Protein AF-A0A4S0QZS4-F1 (afdb_monomer)

Foldseek 3Di:
DVVVVVVVVVVVVCVVCVVVVVVVVVVVVLVVQLLVCLVCVVVLVVQQVVCVVVVHDSLVSLQCQLPVPDPPRVVLSPQLSVCVVVPHDSVVSVVVSCVVRDDDDNPPNVVVVVVVVVVPD

Structure (mmCIF, N/CA/C/O backbone):
data_AF-A0A4S0QZS4-F1
#
_entry.id   AF-A0A4S0QZS4-F1
#
loop_
_atom_site.group_PDB
_atom_site.id
_atom_site.type_symbol
_atom_site.label_atom_id
_atom_site.label_alt_id
_atom_site.label_comp_id
_atom_site.label_asym_id
_atom_site.label_entity_id
_atom_site.label_seq_id
_atom_site.pdbx_PDB_ins_code
_atom_site.Cartn_x
_atom_site.Cartn_y
_atom_site.Cartn_z
_atom_site.occupancy
_atom_site.B_iso_or_equiv
_atom_site.auth_seq_id
_atom_site.auth_comp_id
_atom_site.auth_asym_id
_atom_site.auth_atom_id
_atom_site.pdbx_PDB_model_num
ATOM 1 N N . ILE A 1 1 ? 34.120 -14.984 -45.896 1.00 56.38 1 ILE A N 1
ATOM 2 C CA . ILE A 1 1 ? 34.621 -14.249 -44.704 1.00 56.38 1 ILE A CA 1
ATOM 3 C C . ILE A 1 1 ? 33.734 -13.035 -44.363 1.00 56.38 1 ILE A C 1
ATOM 5 O O . ILE A 1 1 ? 33.350 -12.902 -43.214 1.00 56.38 1 ILE A O 1
ATOM 9 N N . TRP A 1 2 ? 33.277 -12.227 -45.331 1.00 61.09 2 TRP A N 1
ATOM 10 C CA . TRP A 1 2 ? 32.486 -11.003 -45.067 1.00 61.09 2 TRP A CA 1
ATOM 11 C C . TRP A 1 2 ? 31.019 -11.199 -44.606 1.00 61.09 2 TRP A C 1
ATOM 13 O O . TRP A 1 2 ? 30.444 -10.290 -44.020 1.00 61.09 2 TRP A O 1
ATOM 23 N N . LYS A 1 3 ? 30.401 -12.374 -44.816 1.00 61.00 3 LYS A N 1
ATOM 24 C CA . LYS A 1 3 ? 28.998 -12.645 -44.414 1.00 61.00 3 LYS A CA 1
ATOM 25 C C . LYS A 1 3 ? 28.813 -13.139 -42.968 1.00 61.00 3 LYS A C 1
ATOM 27 O O . LYS A 1 3 ? 27.685 -13.186 -42.495 1.00 61.00 3 LYS A O 1
ATOM 32 N N . GLY A 1 4 ? 29.891 -13.501 -42.264 1.00 61.34 4 GLY A N 1
ATOM 33 C CA . GLY A 1 4 ? 29.824 -13.988 -40.874 1.00 61.34 4 GLY A CA 1
ATOM 34 C C . GLY A 1 4 ? 29.758 -12.871 -39.829 1.00 61.34 4 GLY A C 1
ATOM 35 O O . GLY A 1 4 ? 29.205 -13.060 -38.752 1.00 61.34 4 GLY A O 1
ATOM 36 N N . LEU A 1 5 ? 30.267 -11.686 -40.174 1.00 72.31 5 LEU A N 1
ATOM 37 C CA . LEU A 1 5 ? 30.269 -10.511 -39.308 1.00 72.31 5 LEU A CA 1
ATOM 38 C C . LEU A 1 5 ? 28.848 -10.038 -38.919 1.00 72.31 5 LEU A C 1
ATOM 40 O O . LEU A 1 5 ? 28.605 -9.880 -37.724 1.00 72.31 5 LEU A O 1
ATOM 44 N N . PRO A 1 6 ? 27.870 -9.898 -39.845 1.00 76.94 6 PRO A N 1
ATOM 45 C CA . PRO A 1 6 ? 26.499 -9.523 -39.473 1.00 76.94 6 PRO A CA 1
ATOM 46 C C . PRO A 1 6 ? 25.766 -10.595 -38.646 1.00 76.94 6 PRO A C 1
ATOM 48 O O . PRO A 1 6 ? 24.907 -10.251 -37.837 1.00 76.94 6 PRO A O 1
ATOM 51 N N . LEU A 1 7 ? 26.122 -11.878 -38.788 1.00 78.75 7 LEU A N 1
ATOM 52 C CA . LEU A 1 7 ? 25.548 -12.967 -37.985 1.00 78.75 7 LEU A CA 1
ATOM 53 C C . LEU A 1 7 ? 26.031 -12.919 -36.529 1.00 78.75 7 LEU A C 1
ATOM 55 O O . LEU A 1 7 ? 25.238 -13.133 -35.616 1.00 78.75 7 LEU A O 1
ATOM 59 N N . LEU A 1 8 ? 27.305 -12.581 -36.303 1.00 81.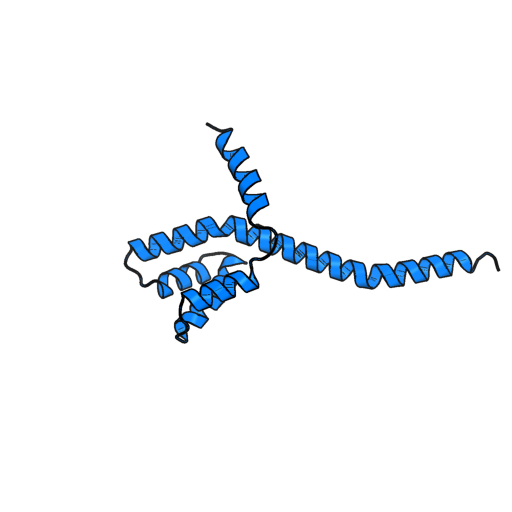00 8 LEU A N 1
ATOM 60 C CA . LEU A 1 8 ? 27.858 -12.406 -34.957 1.00 81.00 8 LEU A CA 1
ATOM 61 C C . LEU A 1 8 ? 27.238 -11.199 -34.238 1.00 81.00 8 LEU A C 1
ATOM 63 O O . LEU A 1 8 ? 26.873 -11.318 -33.071 1.00 81.00 8 LEU A O 1
ATOM 67 N N . PHE A 1 9 ? 27.037 -10.073 -34.933 1.00 84.69 9 PHE A N 1
ATOM 68 C CA . PHE A 1 9 ? 26.319 -8.921 -34.370 1.00 84.69 9 PHE A CA 1
ATOM 69 C C . PHE A 1 9 ? 24.864 -9.258 -34.017 1.00 84.69 9 PHE A C 1
ATOM 71 O O . PHE A 1 9 ? 24.399 -8.881 -32.943 1.00 84.69 9 PHE A O 1
ATOM 78 N N . GLY A 1 10 ? 24.162 -10.008 -34.875 1.00 85.38 10 GLY A N 1
ATOM 79 C CA . GLY A 1 10 ? 22.804 -10.481 -34.590 1.00 85.38 10 GLY A CA 1
ATOM 80 C C . GLY A 1 10 ? 22.740 -11.410 -33.374 1.00 85.38 10 GLY A C 1
ATOM 81 O O . GLY A 1 10 ? 21.853 -11.262 -32.536 1.00 85.38 10 GLY A O 1
ATOM 82 N N . LEU A 1 11 ? 23.709 -12.321 -33.235 1.00 87.44 11 LEU A N 1
ATOM 83 C CA . LEU A 1 11 ? 23.789 -13.248 -32.106 1.00 87.44 11 LEU A CA 1
ATOM 84 C C . LEU A 1 11 ? 24.075 -12.518 -30.788 1.00 87.44 11 LEU A C 1
ATOM 86 O O . LEU A 1 11 ? 23.400 -12.782 -29.799 1.00 87.44 11 LEU A O 1
ATOM 90 N N . ILE A 1 12 ? 25.010 -11.563 -30.782 1.00 87.06 12 ILE A N 1
ATOM 91 C CA . ILE A 1 12 ? 25.321 -10.731 -29.607 1.00 87.06 12 ILE A CA 1
ATOM 92 C C . ILE A 1 12 ? 24.108 -9.881 -29.210 1.00 87.06 12 ILE A C 1
ATOM 94 O O . ILE A 1 12 ? 23.757 -9.819 -28.032 1.00 87.06 12 ILE A O 1
ATOM 98 N N . LEU A 1 13 ? 23.429 -9.266 -30.184 1.00 87.00 13 LEU A N 1
ATOM 99 C CA . LEU A 1 13 ? 22.229 -8.472 -29.930 1.00 87.00 13 LEU A CA 1
ATOM 100 C C . LEU A 1 13 ? 21.109 -9.329 -29.330 1.00 87.00 13 LEU A C 1
ATOM 102 O O . LEU A 1 13 ? 20.483 -8.911 -28.361 1.00 87.00 13 LEU A O 1
ATOM 106 N N . PHE A 1 14 ? 20.891 -10.536 -29.857 1.00 87.00 14 PHE A N 1
ATOM 107 C CA . PHE A 1 14 ? 19.902 -11.478 -29.336 1.00 87.00 14 PHE A CA 1
ATOM 108 C C . PHE A 1 14 ? 20.225 -11.914 -27.900 1.00 87.00 14 PHE A C 1
ATOM 110 O O . PHE A 1 14 ? 19.346 -11.896 -27.043 1.00 87.00 14 PHE A O 1
ATOM 117 N N . LEU A 1 15 ? 21.494 -12.225 -27.615 1.00 89.38 15 LEU A N 1
ATOM 118 C CA . LEU A 1 15 ? 21.963 -12.648 -26.290 1.00 89.38 15 LEU A CA 1
ATOM 119 C C . LEU A 1 15 ? 21.776 -11.558 -25.225 1.00 89.38 15 LEU A C 1
ATOM 121 O O . LEU A 1 15 ? 21.518 -11.871 -24.066 1.00 89.38 15 LEU A O 1
ATOM 125 N N . ILE A 1 16 ? 21.862 -10.284 -25.621 1.00 86.31 16 ILE A N 1
ATOM 126 C CA . ILE A 1 16 ? 21.635 -9.133 -24.739 1.00 86.31 16 ILE A CA 1
ATOM 127 C C . ILE A 1 16 ? 20.142 -8.792 -24.632 1.00 86.31 16 ILE A C 1
ATOM 129 O O . ILE A 1 16 ? 19.656 -8.524 -23.535 1.00 86.31 16 ILE A O 1
ATOM 133 N N . LEU A 1 17 ? 19.383 -8.814 -25.734 1.00 85.62 17 LEU A N 1
ATOM 134 C CA . LEU A 1 17 ? 17.955 -8.471 -25.704 1.00 85.62 17 LEU A CA 1
ATOM 135 C C . LEU A 1 17 ? 17.131 -9.476 -24.891 1.00 85.62 17 LEU A C 1
ATOM 137 O O . LEU A 1 17 ? 16.183 -9.074 -24.213 1.00 85.62 17 LEU A O 1
ATOM 141 N N . LEU A 1 18 ? 17.493 -10.761 -24.952 1.00 88.75 18 LEU A N 1
ATOM 142 C CA . LEU A 1 18 ? 16.751 -11.846 -24.313 1.00 88.75 18 LEU A CA 1
ATOM 143 C C . LEU A 1 18 ? 16.591 -11.663 -22.786 1.00 88.75 18 LEU A C 1
ATOM 145 O O . LEU A 1 18 ? 15.463 -11.788 -22.317 1.00 88.75 18 LEU A O 1
ATOM 149 N N . PRO A 1 19 ? 17.632 -11.322 -21.996 1.00 87.38 19 PRO A N 1
ATOM 150 C CA . PRO A 1 19 ? 17.479 -11.007 -20.572 1.00 87.38 19 PRO A CA 1
ATOM 151 C C . PRO A 1 19 ? 17.000 -9.571 -20.301 1.00 87.38 19 PRO A C 1
ATOM 153 O O . PRO A 1 19 ? 16.370 -9.319 -19.274 1.00 87.38 19 PRO A O 1
ATOM 156 N N . VAL A 1 20 ? 17.258 -8.6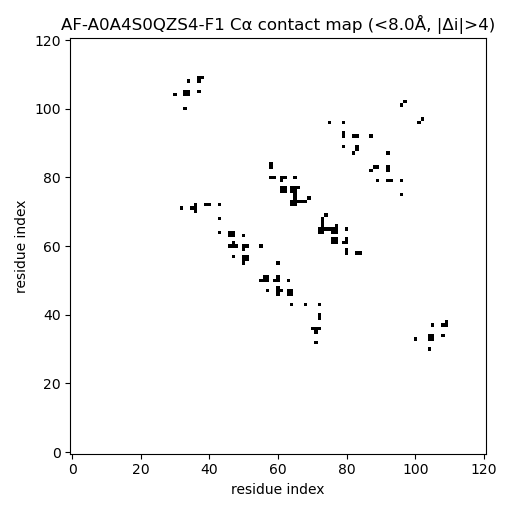12 -21.196 1.00 88.19 20 VAL A N 1
ATOM 157 C CA . VAL A 1 20 ? 16.888 -7.202 -20.972 1.00 88.19 20 VAL A CA 1
ATOM 158 C C . VAL A 1 20 ? 15.376 -6.989 -21.059 1.00 88.19 20 VAL A C 1
ATOM 160 O O . VAL A 1 20 ? 14.809 -6.291 -20.216 1.00 88.19 20 VAL A O 1
ATOM 163 N N . LEU A 1 21 ? 14.703 -7.613 -22.030 1.00 86.88 21 LEU A N 1
ATOM 164 C CA . LEU A 1 21 ? 13.251 -7.507 -22.194 1.00 86.88 21 LEU A CA 1
ATOM 165 C C . LEU A 1 21 ? 12.445 -7.930 -20.948 1.00 86.88 21 LEU A C 1
ATOM 167 O O . LEU A 1 21 ? 11.628 -7.123 -20.493 1.00 86.88 21 LEU A O 1
ATOM 171 N N . PRO A 1 22 ? 12.648 -9.122 -20.347 1.00 87.12 22 PRO A N 1
ATOM 172 C CA . PRO A 1 22 ? 11.892 -9.532 -19.166 1.00 87.12 22 PRO A CA 1
ATOM 173 C C . PRO A 1 22 ? 12.207 -8.656 -17.953 1.00 87.12 22 PRO A C 1
ATOM 175 O O . PRO A 1 22 ? 11.294 -8.283 -17.218 1.00 87.12 22 PRO A O 1
ATOM 178 N N . VAL A 1 23 ? 13.466 -8.246 -17.763 1.00 85.81 23 VAL A N 1
ATOM 179 C CA . VAL A 1 23 ? 13.842 -7.339 -16.666 1.00 85.81 23 VAL A CA 1
ATOM 180 C C . VAL A 1 23 ? 13.157 -5.980 -16.818 1.00 85.81 23 VAL A C 1
ATOM 182 O O . VAL A 1 23 ? 12.627 -5.437 -15.846 1.00 85.81 23 VAL A O 1
ATOM 185 N N . MET A 1 24 ? 13.113 -5.436 -18.034 1.00 82.31 24 MET A N 1
ATOM 186 C CA . MET A 1 24 ? 12.439 -4.170 -18.310 1.00 82.31 24 MET A CA 1
ATOM 187 C C . MET A 1 24 ? 10.920 -4.279 -18.128 1.00 82.31 24 MET A C 1
ATOM 189 O O . MET A 1 24 ? 10.320 -3.407 -17.497 1.00 82.31 24 MET A O 1
ATOM 193 N N . ALA A 1 25 ? 10.304 -5.364 -18.606 1.00 82.69 25 ALA A N 1
ATOM 194 C CA . ALA A 1 25 ? 8.880 -5.627 -18.423 1.00 82.69 25 ALA A CA 1
ATOM 195 C C . ALA A 1 25 ? 8.509 -5.740 -16.933 1.00 82.69 25 ALA A C 1
ATOM 197 O O . ALA A 1 25 ? 7.576 -5.073 -16.485 1.00 82.69 25 ALA A O 1
ATOM 198 N N . MET A 1 26 ? 9.285 -6.490 -16.140 1.00 82.12 26 MET A N 1
ATOM 199 C CA . MET A 1 26 ? 9.089 -6.603 -14.689 1.00 82.12 26 MET A CA 1
ATOM 200 C C . MET A 1 26 ? 9.201 -5.248 -13.986 1.00 82.12 26 MET A C 1
ATOM 202 O O . MET A 1 26 ? 8.332 -4.886 -13.190 1.00 82.12 26 MET A O 1
ATOM 206 N N . ARG A 1 27 ? 10.232 -4.456 -14.312 1.00 79.56 27 ARG A N 1
ATOM 207 C CA . ARG A 1 27 ? 10.402 -3.100 -13.761 1.00 79.56 27 ARG A CA 1
ATOM 208 C C . ARG A 1 27 ? 9.213 -2.205 -14.099 1.00 79.56 27 ARG A C 1
ATOM 210 O O . ARG A 1 27 ? 8.727 -1.478 -13.236 1.00 79.56 27 ARG A O 1
ATOM 217 N N . PHE A 1 28 ? 8.711 -2.277 -15.328 1.00 75.75 28 PHE A N 1
ATOM 218 C CA . PHE A 1 28 ? 7.565 -1.487 -15.763 1.00 75.75 28 PHE A CA 1
ATOM 219 C C . PHE A 1 28 ? 6.261 -1.903 -15.071 1.00 75.75 28 PHE A C 1
ATOM 221 O O . PHE A 1 28 ? 5.499 -1.046 -14.620 1.00 75.75 28 PHE A O 1
ATOM 228 N N . MET A 1 29 ? 6.017 -3.208 -14.924 1.00 78.88 29 MET A N 1
ATOM 229 C CA . MET A 1 29 ? 4.867 -3.730 -14.182 1.00 78.88 29 MET A CA 1
ATOM 230 C C . MET A 1 29 ? 4.913 -3.312 -12.708 1.00 78.88 29 MET A C 1
ATOM 232 O O . MET A 1 29 ? 3.900 -2.849 -12.179 1.00 78.88 29 MET A O 1
ATOM 236 N N . ARG A 1 30 ? 6.091 -3.385 -12.072 1.00 76.94 30 ARG A N 1
ATOM 237 C CA . ARG A 1 30 ? 6.304 -2.929 -10.690 1.00 76.94 30 ARG A CA 1
ATOM 238 C C . ARG A 1 30 ? 6.008 -1.436 -10.544 1.00 76.94 30 ARG A C 1
ATOM 240 O O . ARG A 1 30 ? 5.196 -1.064 -9.704 1.00 76.94 30 ARG A O 1
ATOM 247 N N . LYS A 1 31 ? 6.557 -0.593 -11.427 1.00 72.31 31 LYS A N 1
ATOM 248 C CA . LYS A 1 31 ? 6.276 0.856 -11.447 1.00 72.31 31 LYS A CA 1
ATOM 249 C C . LYS A 1 31 ? 4.788 1.164 -11.618 1.00 72.31 31 LYS A C 1
ATOM 251 O O . LYS A 1 31 ? 4.247 2.019 -10.922 1.00 72.31 31 LYS A O 1
ATOM 256 N N . ARG A 1 32 ? 4.093 0.445 -12.507 1.00 75.75 32 ARG A N 1
ATOM 257 C CA . ARG A 1 32 ? 2.638 0.591 -12.691 1.00 75.75 32 ARG A CA 1
ATOM 258 C C . ARG A 1 32 ? 1.840 0.194 -11.449 1.00 75.75 32 ARG A C 1
ATOM 260 O O . ARG A 1 32 ? 0.824 0.826 -11.170 1.00 75.75 32 ARG A O 1
ATOM 267 N N . ARG A 1 33 ? 2.252 -0.855 -10.729 1.00 79.31 33 ARG A N 1
ATOM 268 C CA . ARG A 1 33 ? 1.606 -1.283 -9.476 1.00 79.31 33 ARG A CA 1
ATOM 269 C C . ARG A 1 33 ? 1.818 -0.238 -8.378 1.00 79.31 33 ARG A C 1
ATOM 271 O O . ARG A 1 33 ? 0.837 0.230 -7.819 1.00 79.31 33 ARG A O 1
ATOM 278 N N . HIS A 1 34 ? 3.050 0.223 -8.178 1.00 75.50 34 HIS A N 1
ATOM 279 C CA . HIS A 1 34 ? 3.392 1.252 -7.185 1.00 75.50 34 HIS A CA 1
ATOM 280 C C . HIS A 1 34 ? 2.674 2.578 -7.416 1.00 75.50 34 HIS A C 1
ATOM 282 O O . HIS A 1 34 ? 2.112 3.159 -6.492 1.00 75.50 34 HIS A O 1
ATOM 288 N N . LYS A 1 35 ? 2.606 3.025 -8.673 1.00 75.50 35 LYS A N 1
ATOM 289 C CA . LYS A 1 35 ? 1.843 4.222 -9.036 1.00 75.50 35 LYS A CA 1
ATOM 290 C C . LYS A 1 35 ? 0.357 4.084 -8.690 1.00 75.50 35 LYS A C 1
ATOM 292 O O . LYS A 1 35 ? -0.229 5.021 -8.163 1.00 75.50 35 LYS A O 1
ATOM 297 N N . ARG A 1 36 ? -0.254 2.927 -8.978 1.00 79.44 36 ARG A N 1
ATOM 298 C CA . ARG A 1 36 ? -1.658 2.661 -8.618 1.00 79.44 36 ARG A CA 1
ATOM 299 C C . ARG A 1 36 ? -1.862 2.640 -7.107 1.00 79.44 36 ARG A C 1
ATOM 301 O O . ARG A 1 36 ? -2.819 3.243 -6.643 1.00 79.44 36 ARG A O 1
ATOM 308 N N . PHE A 1 37 ? -0.932 2.041 -6.365 1.00 82.44 37 PHE A N 1
ATOM 309 C CA . PHE A 1 37 ? -0.958 2.040 -4.904 1.00 82.44 37 PHE A CA 1
ATOM 310 C C . PHE A 1 37 ? -0.994 3.467 -4.342 1.00 82.44 37 PHE A C 1
ATOM 312 O O . PHE A 1 37 ? -1.856 3.789 -3.533 1.00 82.44 37 PHE A O 1
ATOM 319 N N . GLY A 1 38 ? -0.116 4.354 -4.823 1.00 78.69 38 GLY A N 1
ATOM 320 C CA . GLY A 1 38 ? -0.079 5.745 -4.362 1.00 78.69 38 GLY A CA 1
ATOM 321 C C . GLY A 1 38 ? -1.335 6.559 -4.674 1.00 78.69 38 GLY A C 1
ATOM 322 O O . GLY A 1 38 ? -1.701 7.426 -3.890 1.00 78.69 38 GLY A O 1
ATOM 323 N N . ILE A 1 39 ? -2.017 6.262 -5.784 1.00 82.56 39 ILE A N 1
ATOM 324 C CA . ILE A 1 39 ? -3.292 6.906 -6.142 1.00 82.56 39 ILE A CA 1
ATOM 325 C C . ILE A 1 39 ? -4.433 6.422 -5.239 1.00 82.56 39 ILE A C 1
ATOM 327 O O . ILE A 1 39 ? -5.304 7.209 -4.895 1.00 82.56 39 ILE A O 1
ATOM 331 N N . GLN A 1 40 ? -4.430 5.140 -4.869 1.00 84.50 40 GLN A N 1
ATOM 332 C CA . GLN A 1 40 ? -5.485 4.513 -4.066 1.00 84.50 40 GLN A CA 1
ATOM 333 C C . GLN A 1 40 ? -5.304 4.728 -2.554 1.00 84.50 40 GLN A C 1
ATOM 335 O O . GLN A 1 40 ? -6.255 4.583 -1.791 1.00 84.50 40 GLN A O 1
ATOM 340 N N . LEU A 1 41 ? -4.094 5.071 -2.099 1.00 85.06 41 LEU A N 1
ATOM 341 C CA . LEU A 1 41 ? -3.787 5.231 -0.677 1.00 85.06 41 LEU A CA 1
ATOM 342 C C . LEU A 1 41 ? -4.681 6.264 0.047 1.00 85.06 41 LEU A C 1
ATOM 344 O O . LEU A 1 41 ? -5.133 5.952 1.147 1.00 85.06 41 LEU A O 1
ATOM 348 N N . PRO A 1 42 ? -4.996 7.449 -0.518 1.00 83.25 42 PRO A N 1
ATOM 349 C CA . PRO A 1 42 ? -5.903 8.400 0.128 1.00 83.25 42 PRO A CA 1
ATOM 350 C C . PRO A 1 42 ? -7.307 7.829 0.369 1.00 83.25 42 PRO A C 1
ATOM 352 O O . PRO A 1 42 ? -7.861 8.012 1.449 1.00 83.25 42 PRO A O 1
ATOM 355 N N . GLU A 1 43 ? -7.851 7.093 -0.603 1.00 87.12 43 GLU A N 1
ATOM 356 C CA . GLU A 1 43 ? -9.163 6.440 -0.506 1.00 87.12 43 GLU A CA 1
ATOM 357 C C . GLU A 1 43 ? -9.157 5.333 0.561 1.00 87.12 43 GLU A C 1
ATOM 359 O O . GLU A 1 43 ? -10.061 5.257 1.393 1.00 87.12 43 GLU A O 1
ATOM 364 N N . ALA A 1 44 ? -8.082 4.541 0.626 1.00 89.50 44 ALA A N 1
ATOM 365 C CA . ALA A 1 44 ? -7.890 3.535 1.670 1.00 89.50 44 ALA A CA 1
ATOM 366 C C . ALA A 1 44 ? -7.880 4.155 3.080 1.00 89.50 44 ALA A C 1
ATOM 368 O O . ALA A 1 44 ? -8.527 3.650 3.998 1.00 89.50 44 ALA A O 1
ATOM 369 N N . LEU A 1 45 ? -7.168 5.273 3.255 1.00 87.38 45 LEU A N 1
ATOM 370 C CA . LEU A 1 45 ? -7.134 6.001 4.525 1.00 87.38 45 LEU A CA 1
ATOM 371 C C . LEU A 1 45 ? -8.509 6.571 4.882 1.00 87.38 45 LEU A C 1
ATOM 373 O O . LEU A 1 45 ? -8.914 6.492 6.042 1.00 87.38 45 LEU A O 1
ATOM 377 N N . GLU A 1 46 ? -9.250 7.099 3.904 1.00 88.62 46 GLU A N 1
ATOM 378 C CA . GLU A 1 46 ? -10.612 7.584 4.121 1.00 88.62 46 GLU A CA 1
ATOM 379 C C . GLU A 1 46 ? -11.518 6.467 4.654 1.00 88.62 46 GLU A C 1
ATOM 381 O O . GLU A 1 46 ? -12.173 6.659 5.683 1.00 88.62 46 GLU A O 1
ATOM 386 N N . LEU A 1 47 ? -11.498 5.286 4.028 1.00 91.94 47 LEU A N 1
ATOM 387 C CA . LEU A 1 47 ? -12.256 4.117 4.484 1.00 91.94 47 LEU A CA 1
ATOM 388 C C . LEU A 1 47 ? -11.896 3.716 5.919 1.00 91.94 47 LEU A C 1
ATOM 390 O O . LEU A 1 47 ? -12.796 3.520 6.739 1.00 91.94 47 LEU A O 1
ATOM 394 N N . ILE A 1 48 ? -10.604 3.685 6.267 1.00 89.75 48 ILE A N 1
ATOM 395 C CA . ILE A 1 48 ? -10.171 3.411 7.647 1.00 89.75 48 ILE A CA 1
ATOM 396 C C . ILE A 1 48 ? -10.754 4.454 8.592 1.00 89.75 48 ILE A C 1
ATOM 398 O O . ILE A 1 48 ? -11.383 4.098 9.586 1.00 89.75 48 ILE A O 1
ATOM 402 N N . THR A 1 49 ? -10.607 5.746 8.282 1.00 89.31 49 THR A N 1
ATOM 403 C CA . THR A 1 49 ? -11.118 6.805 9.162 1.00 89.31 49 THR A CA 1
ATOM 404 C C . THR A 1 49 ? -12.635 6.738 9.337 1.00 89.31 49 THR A C 1
ATOM 406 O O . THR A 1 49 ? -13.130 6.993 10.434 1.00 89.31 49 THR A O 1
ATOM 409 N N . ARG A 1 50 ? -13.383 6.363 8.291 1.00 92.62 50 ARG A N 1
ATOM 410 C CA . ARG A 1 50 ? -14.837 6.161 8.344 1.00 92.62 50 ARG A CA 1
ATOM 411 C C . ARG A 1 50 ? -15.198 4.977 9.237 1.00 92.62 50 ARG A C 1
ATOM 413 O O . ARG A 1 50 ? -16.077 5.122 10.083 1.00 92.62 50 ARG A O 1
ATOM 420 N N . GLY A 1 51 ? -14.486 3.857 9.112 1.00 89.81 51 GLY A N 1
ATOM 421 C CA . GLY A 1 51 ? -14.669 2.690 9.974 1.00 89.81 51 GLY A CA 1
ATOM 422 C C . GLY A 1 51 ? -14.388 3.000 11.447 1.00 89.81 51 GLY A C 1
ATOM 423 O O . GLY A 1 51 ? -15.189 2.662 12.317 1.00 89.81 51 GLY A O 1
ATOM 424 N N . LEU A 1 52 ? -13.302 3.725 11.729 1.00 89.81 52 LEU A N 1
ATOM 425 C CA . LEU A 1 52 ? -12.955 4.150 13.089 1.00 89.81 52 LEU A CA 1
ATOM 426 C C . LEU A 1 52 ? -13.993 5.116 13.678 1.00 89.81 52 LEU A C 1
ATOM 428 O O . LEU A 1 52 ? -14.378 4.971 14.835 1.00 89.81 52 LEU A O 1
ATOM 432 N N . LYS A 1 53 ? -14.495 6.072 12.884 1.00 91.50 53 LYS A N 1
ATOM 433 C CA . LYS A 1 53 ? -15.573 6.989 13.302 1.00 91.50 53 LYS A CA 1
ATOM 434 C C . LYS A 1 53 ? -16.890 6.266 13.587 1.00 91.50 53 LYS A C 1
ATOM 436 O O . LYS A 1 53 ? -17.646 6.719 14.438 1.00 91.50 53 LYS A O 1
ATOM 441 N N . ALA A 1 54 ? -17.151 5.149 12.909 1.00 93.19 54 ALA A N 1
ATOM 442 C CA . ALA A 1 54 ? -18.287 4.273 13.190 1.00 93.19 54 ALA A CA 1
ATOM 443 C C . ALA A 1 54 ? -18.096 3.417 14.461 1.00 93.19 54 ALA A C 1
ATOM 445 O O . ALA A 1 54 ? -18.998 2.676 14.841 1.00 93.19 54 ALA A O 1
ATOM 446 N N . GLY A 1 55 ? -16.938 3.518 15.127 1.00 90.88 55 GLY A N 1
ATOM 447 C CA . GLY A 1 55 ? -16.617 2.779 16.347 1.00 90.88 55 GLY A CA 1
ATOM 448 C C . GLY A 1 55 ? -16.040 1.386 16.099 1.00 90.88 55 GLY A C 1
ATOM 449 O O . GLY A 1 55 ? -15.902 0.611 17.046 1.00 90.88 55 GLY A O 1
ATOM 450 N N . HIS A 1 56 ? -15.694 1.040 14.854 1.00 87.94 56 HIS A N 1
ATOM 451 C CA . HIS A 1 56 ? -15.059 -0.244 14.577 1.00 87.94 56 HIS A CA 1
ATOM 452 C C . HIS A 1 56 ? -13.625 -0.285 15.124 1.00 87.94 56 HIS A C 1
ATOM 454 O O . HIS A 1 56 ? -12.883 0.691 14.983 1.00 87.94 56 HIS A O 1
ATOM 460 N N . PRO A 1 57 ? -13.190 -1.426 15.690 1.00 89.44 57 PRO A N 1
ATOM 461 C CA . PRO A 1 57 ? -11.788 -1.643 16.022 1.00 89.44 57 PRO A CA 1
ATOM 462 C C . PRO A 1 57 ? -10.890 -1.492 14.790 1.00 89.44 57 PRO A C 1
ATOM 464 O O . PRO A 1 57 ? -11.272 -1.870 13.680 1.00 89.44 57 PRO A O 1
ATOM 467 N N . VAL A 1 58 ? -9.661 -1.013 14.991 1.00 85.75 58 VAL A N 1
ATOM 468 C CA . VAL A 1 58 ? -8.684 -0.794 13.908 1.00 85.75 58 VAL A CA 1
ATOM 469 C C . VAL A 1 58 ? -8.479 -2.025 13.002 1.00 85.75 58 VAL A C 1
ATOM 471 O O . VAL A 1 58 ? -8.516 -1.851 11.783 1.00 85.75 58 VAL A O 1
ATOM 474 N N . PRO A 1 59 ? -8.360 -3.267 13.522 1.00 87.75 59 PRO A N 1
ATOM 475 C CA . PRO A 1 59 ? -8.228 -4.455 12.671 1.00 87.75 59 PRO A CA 1
ATOM 476 C C . PRO A 1 59 ? -9.420 -4.665 11.726 1.00 87.75 59 PRO A C 1
ATOM 478 O O . PRO A 1 59 ? -9.250 -5.082 10.584 1.00 87.75 59 PRO A O 1
ATOM 481 N N . VAL A 1 60 ? -10.633 -4.323 12.174 1.00 90.44 60 VAL A N 1
ATOM 482 C CA . VAL A 1 60 ? -11.856 -4.434 11.364 1.00 90.44 60 VAL A CA 1
ATOM 483 C C . VAL A 1 60 ? -11.859 -3.389 10.251 1.00 90.44 60 VAL A C 1
ATOM 485 O O . VAL A 1 60 ? -12.203 -3.713 9.116 1.00 90.44 60 VAL A O 1
ATOM 488 N N . ALA A 1 61 ? -11.435 -2.159 10.552 1.00 90.81 61 ALA A N 1
ATOM 489 C CA . ALA A 1 61 ? -11.308 -1.095 9.557 1.00 90.81 61 ALA A CA 1
ATOM 490 C C . ALA A 1 61 ? -10.261 -1.439 8.477 1.00 90.81 61 ALA A C 1
ATOM 492 O O . ALA A 1 61 ? -10.481 -1.190 7.296 1.00 90.81 61 ALA A O 1
ATOM 493 N N . ILE A 1 62 ? -9.157 -2.086 8.856 1.00 90.38 62 ILE A N 1
ATOM 494 C CA . ILE A 1 62 ? -8.138 -2.570 7.912 1.00 90.38 62 ILE A CA 1
ATOM 495 C C . ILE A 1 62 ? -8.672 -3.718 7.050 1.00 90.38 62 ILE A C 1
ATOM 497 O O . ILE A 1 62 ? -8.512 -3.704 5.830 1.00 90.38 62 ILE A O 1
ATOM 501 N N . ALA A 1 63 ? -9.372 -4.680 7.654 1.00 92.31 63 ALA A N 1
ATOM 502 C CA . ALA A 1 63 ? -10.007 -5.774 6.921 1.00 92.31 63 ALA A CA 1
ATOM 503 C C . ALA A 1 63 ? -11.122 -5.290 5.971 1.00 92.31 63 ALA A C 1
ATOM 505 O O . ALA A 1 63 ? -11.438 -5.957 4.986 1.00 92.31 63 ALA A O 1
ATOM 506 N N . MET A 1 64 ? -11.745 -4.145 6.259 1.00 93.94 64 MET A N 1
ATOM 507 C CA . MET A 1 64 ? -12.697 -3.490 5.359 1.00 93.94 64 MET A CA 1
ATOM 508 C C . MET A 1 64 ? -11.985 -2.973 4.107 1.00 93.94 64 MET A C 1
ATOM 510 O O . MET A 1 64 ? -12.377 -3.340 3.004 1.00 93.94 64 MET A O 1
ATOM 514 N N . VAL A 1 65 ? -10.874 -2.245 4.266 1.00 94.00 65 VAL A N 1
ATOM 515 C CA . VAL A 1 65 ? -10.035 -1.805 3.136 1.00 94.00 65 VAL A CA 1
ATOM 516 C C . VAL A 1 65 ? -9.581 -2.979 2.278 1.00 94.00 65 VAL A C 1
ATOM 518 O O . VAL A 1 65 ? -9.687 -2.910 1.059 1.00 94.00 65 VAL A O 1
ATOM 521 N N . ALA A 1 66 ? -9.129 -4.071 2.898 1.00 94.69 66 ALA A N 1
ATOM 522 C CA . ALA A 1 66 ? -8.689 -5.267 2.181 1.00 94.69 66 ALA A CA 1
ATOM 523 C C . ALA A 1 66 ? -9.763 -5.855 1.245 1.00 94.69 66 ALA A C 1
ATOM 525 O O . ALA A 1 66 ? -9.436 -6.413 0.200 1.00 94.69 66 ALA A O 1
ATOM 526 N N . ARG A 1 67 ? -11.043 -5.743 1.625 1.00 94.62 67 ARG A N 1
ATOM 527 C CA . ARG A 1 67 ? -12.181 -6.300 0.877 1.00 94.62 67 ARG A CA 1
ATOM 528 C C . ARG A 1 67 ? -12.806 -5.318 -0.106 1.00 94.62 67 ARG A C 1
ATOM 530 O O . ARG A 1 67 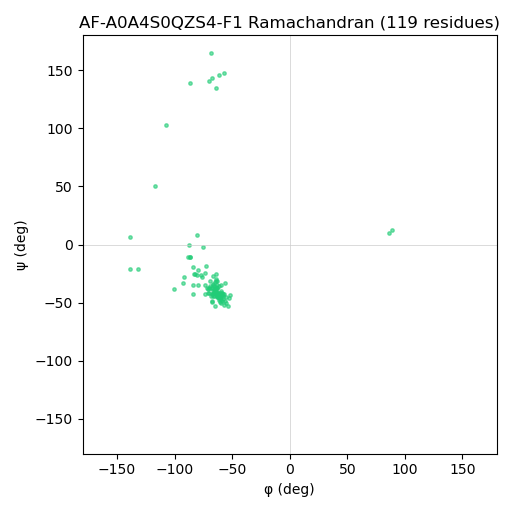? -13.318 -5.748 -1.134 1.00 94.62 67 ARG A O 1
ATOM 537 N N . GLU A 1 68 ? -12.809 -4.033 0.228 1.00 94.75 68 GLU A N 1
ATOM 538 C CA . GLU A 1 68 ? -13.499 -3.002 -0.554 1.00 94.75 68 GLU A CA 1
ATOM 539 C C . GLU A 1 68 ? -12.594 -2.345 -1.598 1.00 94.75 68 GLU A C 1
ATOM 541 O O . GLU A 1 68 ? -13.081 -1.912 -2.642 1.00 94.75 68 GLU A O 1
ATOM 546 N N . MET A 1 69 ? -11.282 -2.294 -1.356 1.00 93.38 69 MET A N 1
ATOM 547 C CA . MET A 1 69 ? -10.353 -1.657 -2.281 1.00 93.38 69 MET A CA 1
ATOM 548 C C . MET A 1 69 ? -9.870 -2.622 -3.367 1.00 93.38 69 MET A C 1
ATOM 550 O O . MET A 1 69 ? -9.512 -3.766 -3.077 1.00 93.38 69 MET A O 1
ATOM 554 N N . PRO A 1 70 ? -9.762 -2.157 -4.622 1.00 91.88 70 PRO A N 1
ATOM 555 C CA . PRO A 1 70 ? -9.145 -2.936 -5.683 1.00 91.88 70 PRO A CA 1
ATOM 556 C C . PRO A 1 70 ? -7.634 -3.097 -5.462 1.00 91.88 70 PRO A C 1
ATOM 558 O O . PRO A 1 70 ? -6.986 -2.357 -4.716 1.00 91.88 70 PRO A O 1
ATOM 561 N N . ASP A 1 71 ? -7.039 -4.038 -6.191 1.00 89.81 71 ASP A N 1
ATOM 562 C CA . ASP A 1 71 ? -5.590 -4.203 -6.204 1.00 89.81 71 ASP A CA 1
ATOM 563 C C . ASP A 1 71 ? -4.868 -2.952 -6.742 1.00 89.81 71 ASP A C 1
ATOM 565 O O . ASP A 1 71 ? -5.335 -2.311 -7.696 1.00 89.81 71 ASP A O 1
ATOM 569 N N . PRO A 1 72 ? -3.670 -2.627 -6.219 1.00 86.94 72 PRO A N 1
ATOM 570 C CA . PRO A 1 72 ? -2.880 -3.401 -5.249 1.00 86.94 72 PRO A CA 1
ATOM 571 C C . PRO A 1 72 ? -3.188 -3.179 -3.759 1.00 86.94 72 PRO A C 1
ATOM 573 O O . PRO A 1 72 ? -2.664 -3.942 -2.953 1.00 86.94 72 PRO A O 1
ATOM 576 N N . ILE A 1 73 ? -3.973 -2.165 -3.376 1.00 89.31 73 ILE A N 1
ATOM 577 C CA . ILE A 1 73 ? -4.256 -1.879 -1.956 1.00 89.31 73 ILE A CA 1
ATOM 578 C C . ILE A 1 73 ? -4.974 -3.056 -1.286 1.00 89.31 73 ILE A C 1
ATOM 580 O O . ILE A 1 73 ? -4.549 -3.463 -0.210 1.00 89.31 73 ILE A O 1
ATOM 584 N N . GLY A 1 74 ? -6.004 -3.623 -1.927 1.00 92.44 74 GLY A N 1
ATOM 585 C CA . GLY A 1 74 ? -6.785 -4.735 -1.368 1.00 92.44 74 GLY A CA 1
ATOM 586 C C . GLY A 1 74 ? -5.909 -5.917 -0.944 1.00 92.44 74 GLY A C 1
ATOM 587 O O . GLY A 1 74 ? -5.919 -6.310 0.221 1.00 92.44 74 GLY A O 1
ATOM 588 N N . THR A 1 75 ? -5.058 -6.407 -1.856 1.00 92.00 75 THR A N 1
ATOM 589 C CA . THR A 1 75 ? -4.080 -7.467 -1.555 1.00 92.00 75 THR A CA 1
ATOM 590 C C . THR A 1 75 ? -3.159 -7.108 -0.381 1.00 92.00 75 THR A C 1
ATOM 592 O O . THR A 1 75 ? -3.003 -7.900 0.543 1.00 92.00 75 THR A O 1
ATOM 595 N N . GLU A 1 76 ? -2.533 -5.928 -0.391 1.00 90.00 76 GLU A N 1
ATOM 596 C CA . GLU A 1 76 ? -1.534 -5.568 0.626 1.00 90.00 76 GLU A CA 1
ATOM 597 C C . GLU A 1 76 ? -2.149 -5.330 2.016 1.00 90.00 76 GLU A C 1
ATOM 599 O O . GLU A 1 76 ? -1.568 -5.715 3.031 1.00 90.00 76 GLU A O 1
ATOM 604 N N . PHE A 1 77 ? -3.340 -4.729 2.070 1.00 91.38 77 PHE A N 1
ATOM 605 C CA . PHE A 1 77 ? -4.094 -4.560 3.313 1.00 91.38 77 PHE A CA 1
ATOM 606 C C . PHE A 1 77 ? -4.714 -5.877 3.790 1.00 91.38 77 PHE A C 1
ATOM 608 O O . PHE A 1 77 ? -4.905 -6.040 4.991 1.00 91.38 77 PHE A O 1
ATOM 615 N N . GLY A 1 78 ? -4.965 -6.836 2.892 1.00 92.38 78 GLY A N 1
ATOM 616 C CA . GLY A 1 78 ? -5.328 -8.209 3.248 1.00 92.38 78 GLY A CA 1
ATOM 617 C C . GLY A 1 78 ? -4.218 -8.908 4.026 1.00 92.38 78 GLY A C 1
ATOM 618 O O . GLY A 1 78 ? -4.479 -9.460 5.089 1.00 92.38 78 GLY A O 1
ATOM 619 N N . VAL A 1 79 ? -2.967 -8.772 3.574 1.00 91.94 79 VAL A N 1
ATOM 620 C CA . VAL A 1 79 ? -1.801 -9.299 4.305 1.00 91.94 79 VAL A CA 1
ATOM 621 C C . VAL A 1 79 ? -1.703 -8.685 5.705 1.00 91.94 79 VAL A C 1
ATOM 623 O O . VAL A 1 79 ? -1.502 -9.410 6.673 1.00 91.94 79 VAL A O 1
ATOM 626 N N . ILE A 1 80 ? -1.906 -7.369 5.841 1.00 89.94 80 ILE A N 1
ATOM 627 C CA . ILE A 1 80 ? -1.920 -6.709 7.159 1.00 89.94 80 ILE A CA 1
ATOM 628 C C . ILE A 1 80 ? -3.076 -7.227 8.022 1.00 89.94 80 ILE A C 1
ATOM 630 O O . ILE A 1 80 ? -2.887 -7.488 9.208 1.00 89.94 80 ILE A O 1
ATOM 634 N N . ALA A 1 81 ? -4.279 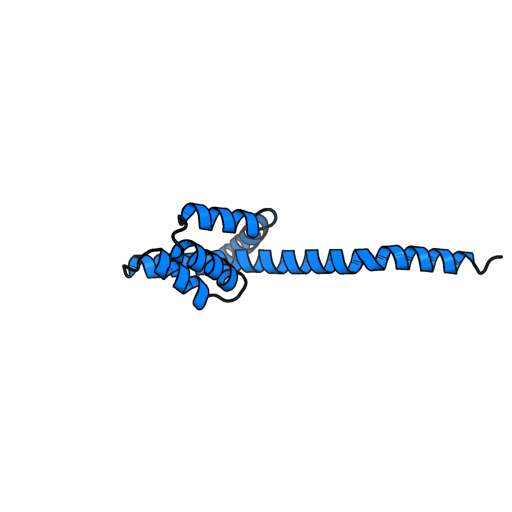-7.354 7.455 1.00 90.38 81 ALA A N 1
ATOM 635 C CA . ALA A 1 81 ? -5.447 -7.843 8.179 1.00 90.38 81 ALA A CA 1
ATOM 636 C C . ALA A 1 81 ? -5.203 -9.252 8.735 1.00 90.38 81 ALA A C 1
ATOM 638 O O . ALA A 1 81 ? -5.534 -9.516 9.893 1.00 90.38 81 ALA A O 1
ATOM 639 N N . ASP A 1 82 ? -4.577 -10.120 7.943 1.00 91.69 82 ASP A N 1
ATOM 640 C CA . ASP A 1 82 ? -4.179 -11.459 8.361 1.00 91.69 82 ASP A CA 1
ATOM 641 C C . ASP A 1 82 ? -3.110 -11.392 9.462 1.00 91.69 82 ASP A C 1
ATOM 643 O O . ASP A 1 82 ? -3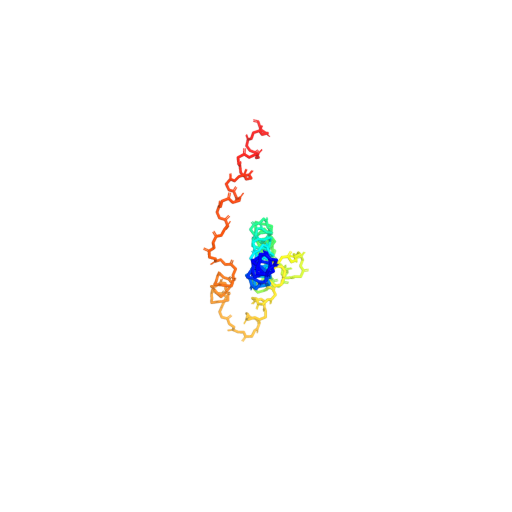.320 -11.946 10.539 1.00 91.69 82 ASP A O 1
ATOM 647 N N . GLU A 1 83 ? -2.009 -10.659 9.257 1.00 88.94 83 GLU A N 1
ATOM 648 C CA . GLU A 1 83 ? -0.926 -10.497 10.244 1.00 88.94 83 GLU A CA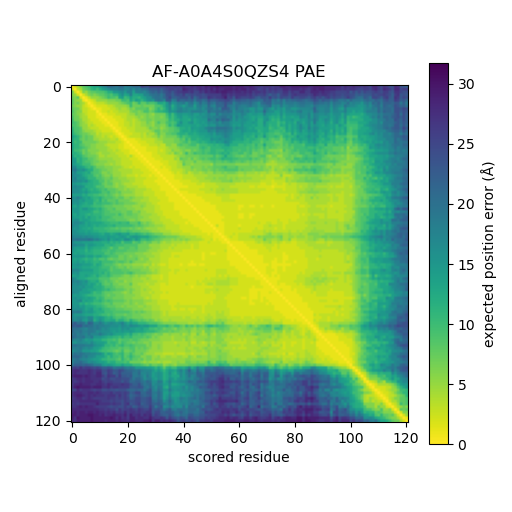 1
ATOM 649 C C . GLU A 1 83 ? -1.460 -10.036 11.611 1.00 88.94 83 GLU A C 1
ATOM 651 O O . GLU A 1 83 ? -1.111 -10.614 12.646 1.00 88.94 83 GLU A O 1
ATOM 656 N N . VAL A 1 84 ? -2.350 -9.039 11.618 1.00 86.50 84 VAL A N 1
ATOM 657 C CA . VAL A 1 84 ? -2.985 -8.507 12.832 1.00 86.50 84 VAL A CA 1
ATOM 658 C C . VAL A 1 84 ? -3.962 -9.514 13.446 1.00 86.50 84 VAL A C 1
ATOM 660 O O . VAL A 1 84 ? -4.016 -9.649 14.668 1.00 86.50 84 VAL A O 1
ATOM 663 N N . THR A 1 85 ? -4.705 -10.267 12.628 1.00 85.44 85 THR A N 1
ATOM 664 C CA . THR A 1 85 ? -5.599 -11.340 13.105 1.00 85.44 85 THR A CA 1
ATOM 665 C C . THR A 1 85 ? -4.816 -12.457 13.799 1.00 85.44 85 THR A C 1
ATOM 667 O O . THR A 1 85 ? -5.278 -13.001 14.800 1.00 85.44 85 THR A O 1
ATOM 670 N N . TYR A 1 86 ? -3.601 -12.752 13.330 1.00 87.12 86 TYR A N 1
ATOM 671 C CA . TYR A 1 86 ? -2.685 -13.708 13.961 1.00 87.12 86 TYR A CA 1
ATOM 672 C C . TYR A 1 86 ? -1.911 -13.135 15.162 1.00 87.12 86 TYR A C 1
ATOM 674 O O . TYR A 1 86 ? -1.037 -13.807 15.707 1.00 87.12 86 TYR A O 1
ATOM 682 N N . GLY A 1 87 ? -2.250 -11.924 15.612 1.00 83.56 87 GLY A N 1
ATOM 683 C CA . GLY A 1 87 ? -1.692 -11.310 16.816 1.00 83.56 87 GLY A CA 1
ATOM 684 C C . GLY A 1 87 ? -0.419 -10.496 16.592 1.00 83.56 87 GLY A C 1
ATOM 685 O O . GLY A 1 87 ? 0.231 -10.124 17.570 1.00 83.56 87 GLY A O 1
ATOM 686 N N . SER A 1 88 ? -0.058 -10.199 15.340 1.00 82.12 88 SER A N 1
ATOM 687 C CA . SER A 1 88 ? 1.018 -9.246 15.067 1.00 82.12 88 SER A CA 1
ATOM 688 C C . SER A 1 88 ? 0.594 -7.844 15.484 1.00 82.12 88 SER A C 1
ATOM 690 O O . SER A 1 88 ? -0.556 -7.432 15.310 1.00 82.12 88 SER A O 1
ATOM 692 N N . ASP A 1 89 ? 1.552 -7.090 16.009 1.00 86.00 89 ASP A N 1
ATOM 693 C CA . ASP A 1 89 ? 1.342 -5.680 16.280 1.00 86.00 89 ASP A CA 1
ATOM 694 C C . ASP A 1 89 ? 1.098 -4.910 14.970 1.00 86.00 89 ASP A C 1
ATOM 696 O O . ASP A 1 89 ? 1.809 -5.080 13.976 1.00 86.00 89 ASP A O 1
ATOM 700 N N . LEU A 1 90 ? 0.090 -4.036 14.980 1.00 75.88 90 LEU A N 1
ATOM 701 C CA . LEU A 1 90 ? -0.322 -3.274 13.805 1.00 75.88 90 LEU A CA 1
ATOM 702 C C . LEU A 1 90 ? 0.808 -2.397 13.257 1.00 75.88 90 LEU A C 1
ATOM 704 O O . LEU A 1 90 ? 0.96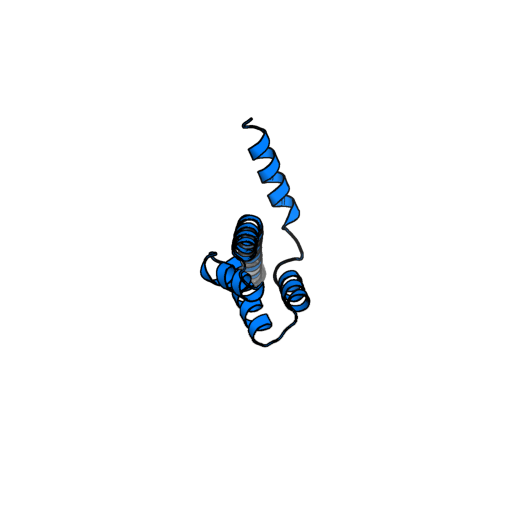1 -2.278 12.043 1.00 75.88 90 LEU A O 1
ATOM 708 N N . VAL A 1 91 ? 1.599 -1.772 14.132 1.00 76.44 91 VAL A N 1
ATOM 709 C CA . VAL A 1 91 ? 2.705 -0.910 13.697 1.00 76.44 91 VAL A CA 1
ATOM 710 C C . VAL A 1 91 ? 3.752 -1.749 12.968 1.00 76.44 91 VAL A C 1
ATOM 712 O O . VAL A 1 91 ? 4.259 -1.342 11.925 1.00 76.44 91 VAL A O 1
ATOM 715 N N . SER A 1 92 ? 4.013 -2.960 13.457 1.00 78.06 92 SER A N 1
ATOM 716 C CA . SER A 1 92 ? 4.920 -3.917 12.810 1.00 78.06 92 SER A CA 1
ATOM 717 C C . SER A 1 92 ? 4.410 -4.378 11.436 1.00 78.06 92 SER A C 1
ATOM 719 O O . SER A 1 92 ? 5.183 -4.440 10.476 1.00 78.06 92 SER A O 1
ATOM 721 N N . ALA A 1 93 ? 3.104 -4.624 11.309 1.00 77.31 93 ALA A N 1
ATOM 722 C CA . ALA A 1 93 ? 2.473 -4.993 10.041 1.00 77.31 93 ALA A CA 1
ATOM 723 C C . ALA A 1 93 ? 2.499 -3.842 9.011 1.00 77.31 93 ALA A C 1
ATOM 725 O O . ALA A 1 93 ? 2.783 -4.041 7.827 1.00 77.31 93 ALA A O 1
ATOM 726 N N . LEU A 1 94 ? 2.281 -2.602 9.464 1.00 76.44 94 LEU A N 1
ATOM 727 C CA . LEU A 1 94 ? 2.383 -1.402 8.626 1.00 76.44 94 LEU A CA 1
ATOM 728 C C . LEU A 1 94 ? 3.828 -1.097 8.200 1.00 76.44 94 LEU A C 1
ATOM 730 O O . LEU A 1 94 ? 4.048 -0.672 7.067 1.00 76.44 94 LEU A O 1
ATOM 734 N N . ASN A 1 95 ? 4.816 -1.348 9.061 1.00 77.31 95 ASN A N 1
ATOM 735 C CA . ASN A 1 95 ? 6.228 -1.248 8.679 1.00 77.31 95 ASN A CA 1
ATOM 736 C C . ASN A 1 95 ? 6.591 -2.300 7.622 1.00 77.31 95 ASN A C 1
ATOM 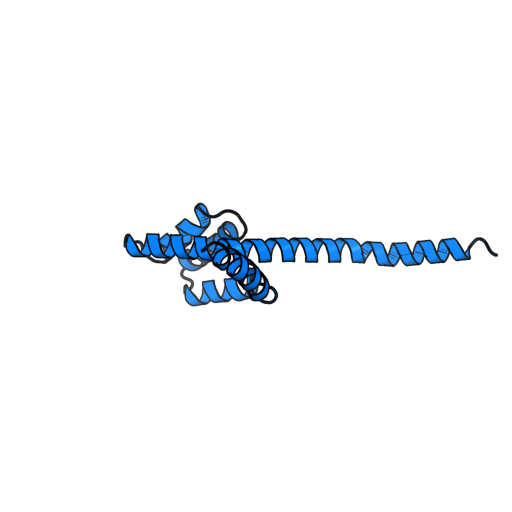738 O O . ASN A 1 95 ? 7.244 -1.983 6.633 1.00 77.31 95 ASN A O 1
ATOM 742 N N . SER A 1 96 ? 6.074 -3.521 7.764 1.00 80.50 96 SER A N 1
ATOM 743 C CA . SER A 1 96 ? 6.256 -4.578 6.764 1.00 80.50 96 SER A CA 1
ATOM 744 C C . SER A 1 96 ? 5.615 -4.205 5.421 1.00 80.50 96 SER A C 1
ATOM 746 O O . SER A 1 96 ? 6.189 -4.454 4.362 1.00 80.50 96 SER A O 1
ATOM 748 N N . LEU A 1 97 ? 4.452 -3.544 5.436 1.00 79.81 97 LEU A N 1
ATOM 749 C CA . LEU A 1 97 ? 3.849 -2.957 4.236 1.00 79.81 97 LEU A CA 1
ATOM 750 C C . LEU A 1 97 ? 4.758 -1.895 3.602 1.00 79.81 97 LEU A C 1
ATOM 752 O O . LEU A 1 97 ? 4.920 -1.888 2.379 1.00 79.81 97 LEU A O 1
ATOM 756 N N . PHE A 1 98 ? 5.336 -1.005 4.410 1.00 74.88 98 PHE A N 1
ATOM 757 C CA . PHE A 1 98 ? 6.260 0.016 3.925 1.00 74.88 98 PHE A CA 1
ATOM 758 C C . PHE A 1 98 ? 7.475 -0.617 3.236 1.00 74.88 98 PHE A C 1
ATOM 760 O O . PHE A 1 98 ? 7.789 -0.219 2.121 1.00 74.88 98 PHE A O 1
ATOM 767 N N . ASP A 1 99 ? 8.069 -1.667 3.800 1.00 78.56 99 ASP A N 1
ATOM 768 C CA . ASP A 1 99 ? 9.205 -2.362 3.180 1.00 78.56 99 ASP A CA 1
ATOM 769 C C . ASP A 1 99 ? 8.825 -3.087 1.872 1.00 78.56 99 ASP A C 1
ATOM 771 O O . ASP A 1 99 ? 9.610 -3.141 0.919 1.00 78.56 99 ASP A O 1
ATOM 775 N N . ARG A 1 100 ? 7.599 -3.626 1.781 1.00 75.00 100 ARG A N 1
ATOM 776 C CA . ARG A 1 100 ? 7.092 -4.307 0.571 1.00 75.00 100 ARG A CA 1
ATOM 777 C C . ARG A 1 100 ? 6.758 -3.330 -0.559 1.00 75.00 100 ARG A C 1
ATOM 779 O O . ARG A 1 100 ? 7.045 -3.600 -1.733 1.00 75.00 100 ARG A O 1
ATOM 786 N N . VAL A 1 101 ? 6.129 -2.206 -0.223 1.00 71.31 101 VAL A N 1
ATOM 787 C CA . VAL A 1 101 ? 5.541 -1.274 -1.196 1.00 71.31 101 VAL A CA 1
ATOM 788 C C . VAL A 1 101 ? 6.427 -0.051 -1.447 1.00 71.31 101 VAL A C 1
ATOM 790 O O . VAL A 1 101 ? 6.530 0.419 -2.583 1.00 71.31 101 VAL A O 1
ATOM 793 N N . GLY A 1 102 ? 7.078 0.471 -0.415 1.00 61.56 102 GLY A N 1
ATOM 794 C CA . GLY A 1 102 ? 7.730 1.773 -0.404 1.00 61.56 102 GLY A CA 1
ATOM 795 C C . GLY A 1 102 ? 9.252 1.705 -0.425 1.00 61.56 102 GLY A C 1
ATOM 796 O O . GLY A 1 102 ? 9.890 1.587 0.612 1.00 61.56 102 GLY A O 1
ATOM 797 N N . HIS A 1 103 ? 9.847 1.954 -1.597 1.00 51.97 103 HIS A N 1
ATOM 798 C CA . HIS A 1 103 ? 11.159 2.608 -1.593 1.00 51.97 103 HIS A CA 1
ATOM 799 C C . HIS A 1 103 ? 11.379 3.695 -2.655 1.00 51.97 103 HIS A C 1
ATOM 801 O O . HIS A 1 103 ? 12.222 4.541 -2.404 1.00 51.97 103 HIS A O 1
ATOM 807 N N . GLU A 1 104 ? 10.651 3.783 -3.786 1.00 53.66 104 GLU A N 1
ATOM 808 C CA . GLU A 1 104 ? 11.176 4.660 -4.866 1.00 53.66 104 GLU A CA 1
ATOM 809 C C . GLU A 1 104 ? 10.262 5.684 -5.567 1.00 53.66 104 GLU A C 1
ATOM 811 O O . GLU A 1 104 ? 10.821 6.648 -6.065 1.00 53.66 104 GLU A O 1
ATOM 816 N N . ASP A 1 105 ? 8.921 5.617 -5.599 1.00 51.47 105 ASP A N 1
ATOM 817 C CA . ASP A 1 105 ? 8.190 6.482 -6.571 1.00 51.47 105 ASP A CA 1
ATOM 818 C C . ASP A 1 105 ? 6.888 7.168 -6.088 1.00 51.47 105 ASP A C 1
ATOM 820 O O . ASP A 1 105 ? 6.193 7.814 -6.876 1.00 51.47 105 ASP A O 1
ATOM 824 N N . LEU A 1 106 ? 6.526 7.086 -4.805 1.00 53.66 106 LEU A N 1
ATOM 825 C CA . LEU A 1 106 ? 5.280 7.687 -4.290 1.00 53.66 106 LEU A CA 1
ATOM 826 C C . LEU A 1 106 ? 5.221 9.241 -4.302 1.00 53.66 106 LEU A C 1
ATOM 828 O O . LEU A 1 106 ? 4.156 9.773 -4.625 1.00 53.66 106 LEU A O 1
ATOM 832 N N . PRO A 1 107 ? 6.299 10.008 -4.032 1.00 54.19 107 PRO A N 1
ATOM 833 C CA . PRO A 1 107 ? 6.180 11.468 -3.879 1.00 54.19 107 PRO A CA 1
ATOM 834 C C . PRO A 1 107 ? 6.030 12.265 -5.191 1.00 54.19 107 PRO A C 1
ATOM 836 O O . PRO A 1 107 ? 5.414 13.333 -5.210 1.00 54.19 107 PRO A O 1
ATOM 839 N N . LEU A 1 108 ? 6.565 11.768 -6.313 1.00 54.97 108 LEU A N 1
ATOM 840 C CA . LEU A 1 108 ? 6.582 12.521 -7.578 1.00 54.97 108 LEU A CA 1
ATOM 841 C C . LEU A 1 108 ? 5.220 12.530 -8.294 1.00 54.97 108 LEU A C 1
ATOM 843 O O . LEU A 1 108 ? 4.909 13.480 -9.010 1.00 54.97 108 LEU A O 1
ATOM 847 N N . PHE A 1 109 ? 4.375 11.517 -8.072 1.00 49.09 109 PHE A N 1
ATOM 848 C CA . PHE A 1 109 ? 3.058 11.440 -8.712 1.00 49.09 109 PHE A CA 1
ATOM 849 C C . PHE A 1 109 ? 1.979 12.247 -7.970 1.00 49.09 109 PHE A C 1
ATOM 851 O O . PHE A 1 109 ? 1.142 12.881 -8.610 1.00 49.09 109 PHE A O 1
ATOM 858 N N . VAL A 1 110 ? 2.042 12.302 -6.635 1.00 56.03 110 VAL A N 1
ATOM 859 C CA . VAL A 1 110 ? 1.147 13.136 -5.809 1.00 56.03 110 VAL A CA 1
ATOM 860 C C . VAL A 1 110 ? 1.362 14.627 -6.097 1.00 56.03 110 VAL A C 1
ATOM 862 O O . VAL A 1 110 ? 0.396 15.380 -6.197 1.00 56.03 110 VAL A O 1
ATOM 865 N N . THR A 1 111 ? 2.612 15.038 -6.340 1.00 56.97 111 THR A N 1
ATOM 866 C CA . THR A 1 111 ? 2.963 16.425 -6.693 1.00 56.97 111 THR A CA 1
ATOM 867 C C . THR A 1 111 ? 2.401 16.847 -8.059 1.00 56.97 111 THR A C 1
ATOM 869 O O . THR A 1 111 ? 1.986 17.987 -8.234 1.00 56.97 111 THR A O 1
ATOM 872 N N . ALA A 1 112 ? 2.331 15.939 -9.037 1.00 56.12 112 ALA A N 1
ATOM 873 C CA . ALA A 1 112 ? 1.787 16.260 -10.359 1.00 56.12 112 ALA A CA 1
ATOM 874 C C . ALA A 1 112 ? 0.251 16.402 -10.356 1.00 56.12 112 ALA A C 1
ATOM 876 O O . ALA A 1 112 ? -0.296 17.239 -11.071 1.00 56.12 112 ALA A O 1
ATOM 877 N N . VAL A 1 113 ? -0.448 15.602 -9.545 1.00 55.66 113 VAL A N 1
ATOM 878 C CA . VAL A 1 113 ? -1.919 15.621 -9.463 1.00 55.66 113 VAL A CA 1
ATOM 879 C C . VAL A 1 113 ? -2.426 16.785 -8.602 1.00 55.66 113 VAL A C 1
ATOM 881 O O . VAL A 1 113 ? -3.440 17.395 -8.944 1.00 55.66 113 VAL A O 1
ATOM 884 N N . SER A 1 114 ? -1.704 17.167 -7.542 1.00 52.62 114 SER A N 1
ATOM 885 C CA . SER A 1 114 ? -2.074 18.324 -6.713 1.00 52.62 114 SER A CA 1
ATOM 886 C C . SER A 1 114 ? -2.012 19.655 -7.474 1.00 52.62 114 SER A C 1
ATOM 888 O O . SER A 1 114 ? -2.848 20.523 -7.243 1.00 52.62 114 SER A O 1
ATOM 890 N N . ILE A 1 115 ? -1.093 19.799 -8.435 1.00 58.62 115 ILE A N 1
ATOM 891 C CA . ILE A 1 115 ? -0.985 20.998 -9.286 1.00 58.62 115 ILE A CA 1
ATOM 892 C C . ILE A 1 115 ? -2.178 21.119 -10.249 1.00 58.62 115 ILE A C 1
ATOM 894 O O . ILE A 1 115 ? -2.609 22.221 -10.578 1.00 58.62 115 ILE A O 1
ATOM 898 N N . GLN A 1 116 ? -2.748 19.999 -10.699 1.00 41.69 116 GLN A N 1
ATOM 899 C CA . GLN A 1 116 ? -3.849 20.026 -11.663 1.00 41.69 116 GLN A CA 1
ATOM 900 C C . GLN A 1 116 ? -5.214 20.275 -11.001 1.00 41.69 116 GLN A C 1
ATOM 902 O O . GLN A 1 116 ? -6.110 20.824 -11.641 1.00 41.69 116 GLN A O 1
ATOM 907 N N . THR A 1 117 ? -5.365 19.937 -9.714 1.00 52.81 117 THR A N 1
ATOM 908 C CA . THR A 1 117 ? -6.614 20.170 -8.968 1.00 52.81 117 THR A CA 1
ATOM 909 C C . THR A 1 117 ? -6.774 21.614 -8.477 1.00 52.81 117 THR A C 1
ATOM 911 O O . THR A 1 117 ? -7.901 22.046 -8.264 1.00 52.81 117 THR A O 1
ATOM 914 N N . SER A 1 118 ? -5.684 22.378 -8.339 1.00 48.81 118 SER A N 1
ATOM 915 C CA . SER A 1 118 ? -5.697 23.789 -7.914 1.00 48.81 118 SER A CA 1
ATOM 916 C C . SER A 1 118 ? -5.860 24.791 -9.063 1.00 48.81 118 SER A C 1
ATOM 918 O O . SER A 1 118 ? -6.116 25.962 -8.817 1.00 48.81 118 SER A O 1
ATOM 920 N N . SER A 1 119 ? -5.763 24.349 -10.322 1.00 45.25 119 SER A N 1
ATOM 921 C CA . SER A 1 119 ? -6.021 25.197 -11.499 1.00 45.25 119 SER A CA 1
ATOM 922 C C . SER A 1 119 ? -7.499 25.224 -11.916 1.00 45.25 119 SER A C 1
ATOM 924 O O . SER A 1 119 ? -7.850 25.882 -12.897 1.00 45.25 119 SER A O 1
ATOM 926 N N . ARG A 1 120 ? -8.368 24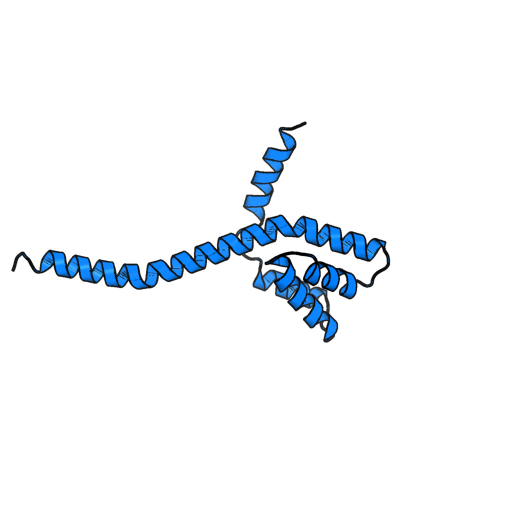.492 -11.209 1.00 47.06 120 ARG A N 1
ATOM 927 C CA . ARG A 1 120 ? -9.824 24.518 -11.400 1.00 47.06 120 ARG A CA 1
ATOM 928 C C . ARG A 1 120 ? -10.518 25.027 -10.131 1.00 47.06 120 ARG A C 1
ATOM 930 O O . ARG A 1 120 ? -11.436 24.392 -9.625 1.00 47.06 120 ARG A O 1
ATOM 937 N N . SER A 1 121 ? -10.048 26.166 -9.631 1.00 41.56 121 SER A N 1
ATOM 938 C CA . SER A 1 121 ? -10.773 27.063 -8.726 1.00 41.56 121 SER A CA 1
ATOM 939 C C . SER A 1 121 ? -10.559 28.492 -9.188 1.00 41.56 121 SER A C 1
ATOM 941 O O . SER A 1 121 ? -9.366 28.859 -9.297 1.00 41.56 121 SER A O 1
#

Solvent-accessible surface area (backbone atoms only — not comparable to full-atom values): 6735 Å² total; per-residue (Å²): 123,83,77,54,57,65,53,50,54,52,50,54,50,48,67,52,46,64,63,47,52,58,55,50,51,52,53,50,53,49,52,55,47,46,54,49,33,56,69,46,45,63,59,44,51,49,50,31,54,51,30,45,74,73,66,42,56,68,66,57,20,39,42,44,35,21,71,73,40,64,80,56,49,7,62,58,32,36,54,35,30,50,43,41,71,76,68,43,56,62,69,61,40,51,50,53,48,38,70,74,67,58,85,86,69,62,71,68,56,56,58,59,52,56,60,62,62,63,74,75,113

Radius of gyration: 21.95 Å; Cα contacts (8 Å, |Δi|>4): 80; chains: 1; bounding box: 53×41×62 Å

Sequence (121 aa):
IWKGLPLLFGLILFLILLPVLPVMAMRFMRKRRHKRFGIQLPEALELITRGLKAGHPVPVAIAMVAREMPDPIGTEFGVIADEVTYGSDLVSALNSLFDRVGHEDLPLFVTAVSIQTSSRS

Secondary structure (DSSP, 8-state):
-TTHHHHHHHHHHHHHHHHHHHHHHHHHHHHHHHHHHHHHHHHHHHHHHHHHHTT--HHHHHHHHHHHSPTTHHHHHHHHHHHHHTT--HHHHHHHHHHHH-SSSHHHHHHHHHHHHTT--

pLDDT: mean 79.03, std 14.04, range [41.56, 94.75]

Mean predicted aligned error: 10.41 Å